Protein AF-A0A3M2UMW5-F1 (afdb_monomer)

Secondary structure (DSSP, 8-state):
-B-TT-S-B--------TTPEEEEEE-TTSSEEEEEEE-SS-EEEEEEETT-TTSPPEEEE---TT--EEEEEEEETTEEEEEEEE-TTSSS-EEEEEE----

Nearest PDB structures (foldseek):
  7zjz-assembly1_A  TM=9.611E-01  e=2.236E-06  Serratia proteamaculans
  7yx7-assembly1_A  TM=9.600E-01  e=2.358E-06  Serratia proteamaculans
  7ne4-assembly1_A  TM=9.607E-01  e=2.919E-06  Serratia proteamaculans
  7ne5-assembly1_A  TM=9.622E-01  e=3.426E-06  Serratia proteamaculans
  7obm-assembly1_A  TM=9.386E-01  e=5.489E-05  Homo sapiens

Structure (mmCIF, N/CA/C/O backbone):
data_AF-A0A3M2UMW5-F1
#
_entry.id   AF-A0A3M2UMW5-F1
#
loop_
_atom_site.group_PDB
_atom_site.id
_atom_site.type_symbol
_atom_site.label_atom_id
_atom_site.label_alt_id
_atom_site.label_comp_id
_atom_site.label_asym_id
_atom_site.label_entity_id
_atom_site.label_seq_id
_atom_site.pdbx_PDB_ins_code
_atom_site.Cartn_x
_atom_site.Cartn_y
_atom_site.Cartn_z
_atom_site.occupancy
_atom_site.B_iso_or_equiv
_atom_site.auth_seq_id
_atom_site.auth_comp_id
_atom_site.auth_asym_id
_atom_site.auth_atom_id
_atom_site.pdbx_PDB_model_num
ATOM 1 N N . ARG A 1 1 ? 8.383 -0.665 -13.633 1.00 93.88 1 ARG A N 1
ATOM 2 C CA . ARG A 1 1 ? 7.788 -1.866 -14.251 1.00 93.88 1 ARG A CA 1
ATOM 3 C C . ARG A 1 1 ? 8.709 -2.370 -15.339 1.00 93.88 1 ARG A C 1
ATOM 5 O O . ARG A 1 1 ? 9.166 -1.586 -16.155 1.00 93.88 1 ARG A O 1
ATOM 12 N N . HIS A 1 2 ? 9.014 -3.657 -15.317 1.00 95.31 2 HIS A N 1
ATOM 13 C CA . HIS A 1 2 ? 9.851 -4.302 -16.318 1.00 95.31 2 HIS A CA 1
ATOM 14 C C . HIS A 1 2 ? 9.064 -5.460 -16.919 1.00 95.31 2 HIS A C 1
ATOM 16 O O . HIS A 1 2 ? 8.465 -6.234 -16.169 1.00 95.31 2 HIS A O 1
ATOM 22 N N . ARG A 1 3 ? 9.056 -5.571 -18.248 1.00 95.19 3 ARG A N 1
ATOM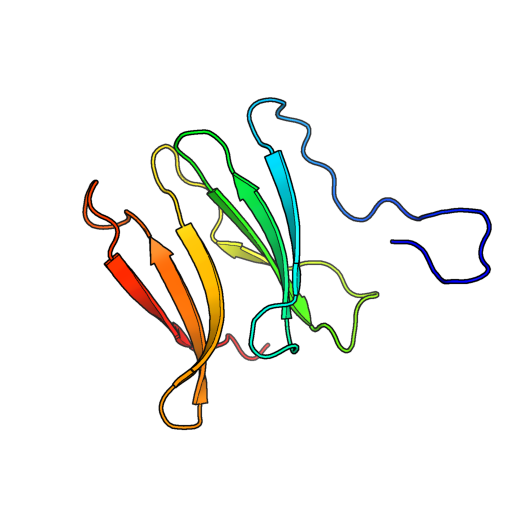 23 C CA . ARG A 1 3 ? 8.474 -6.713 -18.948 1.00 95.19 3 ARG A CA 1
ATOM 24 C C . ARG A 1 3 ? 9.596 -7.667 -19.331 1.00 95.19 3 ARG A C 1
ATOM 26 O O . ARG A 1 3 ? 10.597 -7.251 -19.907 1.00 95.19 3 ARG A O 1
ATOM 33 N N . LEU A 1 4 ? 9.426 -8.948 -19.009 1.00 95.94 4 LEU A N 1
ATOM 34 C CA . LEU A 1 4 ? 10.445 -9.955 -19.286 1.00 95.94 4 LEU A CA 1
ATOM 35 C C . LEU A 1 4 ? 10.805 -9.965 -20.779 1.00 95.94 4 LEU A C 1
ATOM 37 O O . LEU A 1 4 ? 9.927 -10.049 -21.638 1.00 95.94 4 LEU A O 1
ATOM 41 N N . GLY A 1 5 ? 12.103 -9.892 -21.068 1.00 97.19 5 GLY A N 1
ATOM 42 C CA . GLY A 1 5 ? 12.633 -9.843 -22.432 1.00 97.19 5 GLY A CA 1
ATOM 43 C C . GLY A 1 5 ? 12.796 -8.433 -23.006 1.00 97.19 5 GLY A C 1
ATOM 44 O O . GLY A 1 5 ? 13.379 -8.294 -24.078 1.00 97.19 5 GLY A O 1
ATOM 45 N N . GLU A 1 6 ? 12.339 -7.386 -22.316 1.00 96.69 6 GLU A N 1
ATOM 46 C CA . GLU A 1 6 ? 12.680 -6.005 -22.669 1.00 96.69 6 GLU A CA 1
ATOM 47 C C . GLU A 1 6 ? 14.030 -5.599 -22.071 1.00 96.69 6 GLU A C 1
ATOM 49 O O . GLU A 1 6 ? 14.482 -6.160 -21.079 1.00 96.69 6 GLU A O 1
ATOM 54 N N . ALA A 1 7 ? 14.702 -4.623 -22.680 1.00 95.62 7 ALA A N 1
ATOM 55 C CA . ALA A 1 7 ? 15.991 -4.134 -22.185 1.00 95.62 7 ALA A CA 1
ATOM 56 C C . ALA A 1 7 ? 15.847 -3.033 -21.121 1.00 95.62 7 ALA A C 1
ATOM 58 O O . ALA A 1 7 ? 16.780 -2.781 -20.361 1.00 95.62 7 ALA A O 1
ATOM 59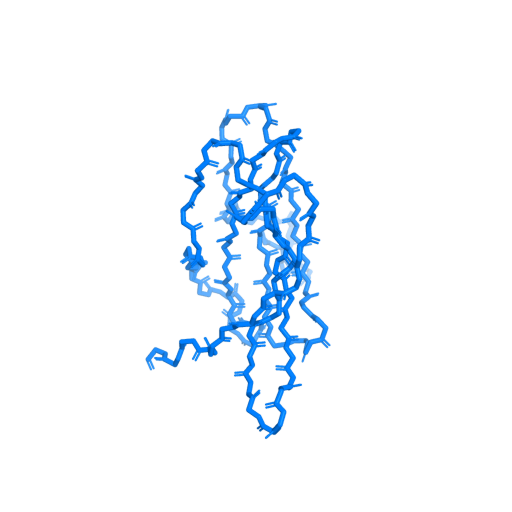 N N . SER A 1 8 ? 14.699 -2.357 -21.077 1.00 96.31 8 SER A N 1
ATOM 60 C CA . SER A 1 8 ? 14.440 -1.225 -20.191 1.00 96.31 8 SER A CA 1
ATOM 61 C C . SER A 1 8 ? 13.293 -1.509 -19.221 1.00 96.31 8 SER A C 1
ATOM 63 O O . SER A 1 8 ? 12.595 -2.523 -19.296 1.00 96.31 8 SER A O 1
ATOM 65 N N . ALA A 1 9 ? 13.137 -0.611 -18.254 1.00 96.06 9 ALA A N 1
ATOM 66 C CA . ALA A 1 9 ? 12.014 -0.581 -17.337 1.00 96.06 9 ALA A CA 1
ATOM 67 C C . ALA A 1 9 ? 11.384 0.815 -17.363 1.00 96.06 9 ALA A C 1
ATOM 69 O O . ALA A 1 9 ? 12.070 1.819 -17.544 1.00 96.06 9 ALA A O 1
ATOM 70 N N . GLU A 1 10 ? 10.078 0.863 -17.157 1.00 95.62 10 GLU A N 1
ATOM 71 C CA . GLU A 1 10 ? 9.299 2.085 -17.005 1.00 95.62 10 GLU A CA 1
ATOM 72 C C . GLU A 1 10 ? 9.274 2.518 -15.534 1.00 95.62 10 GLU A C 1
ATOM 74 O O . GLU A 1 10 ? 9.076 1.687 -14.640 1.00 95.62 10 GLU A O 1
ATOM 79 N N . LEU A 1 11 ? 9.440 3.812 -15.262 1.00 96.06 11 LEU A N 1
ATOM 80 C CA . LEU A 1 11 ? 9.201 4.367 -13.932 1.00 96.06 11 LEU A CA 1
ATOM 81 C C . LEU A 1 11 ? 7.688 4.438 -13.682 1.00 96.06 11 LEU A C 1
ATOM 83 O O . LEU A 1 11 ? 6.973 5.071 -14.446 1.00 96.06 11 LEU A O 1
ATOM 87 N N . VAL A 1 12 ? 7.209 3.787 -12.621 1.00 96.38 12 VAL A N 1
ATOM 88 C CA . VAL A 1 12 ? 5.768 3.722 -12.294 1.00 96.38 12 VAL A CA 1
ATOM 89 C C . VAL A 1 12 ? 5.398 4.644 -11.141 1.00 96.38 12 VAL A C 1
ATOM 91 O O . VAL A 1 12 ? 4.313 5.211 -11.123 1.00 96.38 12 VAL A O 1
ATOM 94 N N . PHE A 1 13 ? 6.288 4.763 -10.163 1.00 97.38 13 PHE A N 1
ATOM 95 C CA . PHE A 1 13 ? 6.055 5.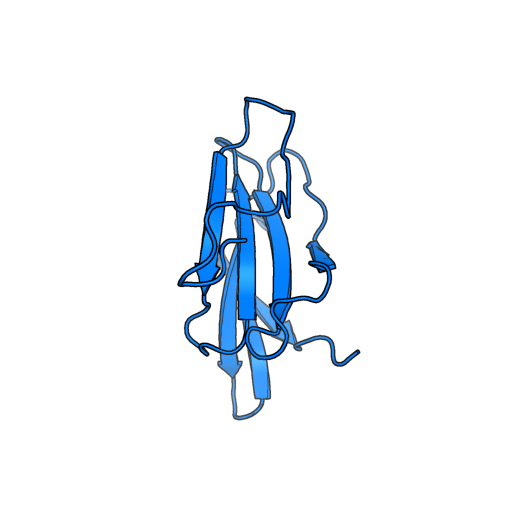518 -8.946 1.00 97.38 13 PHE A CA 1
ATOM 96 C C . PHE A 1 13 ? 7.392 6.057 -8.446 1.00 97.38 13 PHE A C 1
ATOM 98 O O . PHE A 1 13 ? 8.408 5.366 -8.553 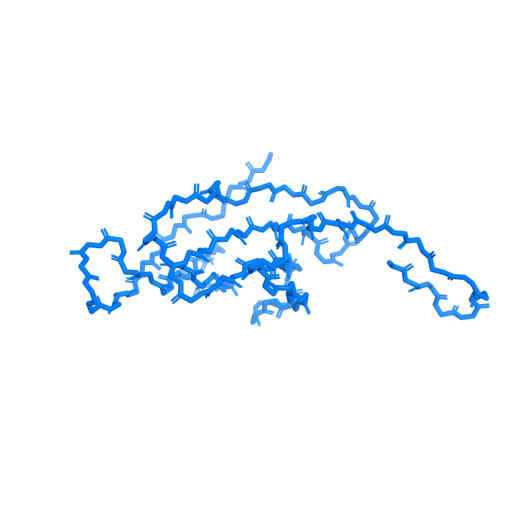1.00 97.38 13 PHE A O 1
ATOM 105 N N . ASP A 1 14 ? 7.372 7.270 -7.914 1.00 97.31 14 ASP A N 1
ATOM 106 C CA . ASP A 1 14 ? 8.518 7.960 -7.332 1.00 97.31 14 ASP A CA 1
ATOM 107 C C . ASP A 1 14 ? 8.101 8.560 -5.985 1.00 97.31 14 ASP A C 1
ATOM 109 O O . ASP A 1 14 ? 6.989 9.068 -5.846 1.00 97.31 14 ASP A O 1
ATOM 113 N N . GLU A 1 15 ? 8.985 8.473 -4.996 1.00 97.69 15 GLU A N 1
ATOM 114 C CA . GLU A 1 15 ? 8.823 9.118 -3.693 1.00 97.69 15 GLU A CA 1
ATOM 115 C C . GLU A 1 15 ? 10.034 10.033 -3.473 1.00 97.69 15 GLU A C 1
ATOM 117 O O . GLU A 1 15 ? 11.122 9.541 -3.157 1.00 97.69 15 GLU A O 1
ATOM 122 N N . PRO A 1 16 ? 9.878 11.353 -3.673 1.00 97.50 16 PRO A N 1
ATOM 123 C CA . PRO A 1 16 ? 10.990 12.289 -3.569 1.00 97.50 16 PRO A CA 1
ATOM 124 C C . PRO A 1 16 ? 11.408 12.584 -2.118 1.00 97.50 16 PRO A C 1
ATOM 126 O O . PRO A 1 16 ? 12.505 13.101 -1.891 1.00 97.50 16 PRO A O 1
ATOM 129 N N . ASP A 1 17 ? 10.566 12.295 -1.119 1.00 97.75 17 ASP A N 1
ATOM 130 C CA . ASP A 1 17 ? 10.890 12.480 0.295 1.00 97.75 17 ASP A CA 1
ATOM 131 C C . ASP A 1 17 ? 11.751 11.322 0.818 1.00 97.75 17 ASP A C 1
ATOM 133 O O . ASP A 1 17 ? 11.261 10.254 1.191 1.00 97.75 17 ASP A O 1
ATOM 137 N N . GLY A 1 18 ? 13.057 11.576 0.939 1.00 97.12 18 GLY A N 1
ATOM 138 C CA . GLY A 1 18 ? 14.049 10.602 1.407 1.00 97.12 18 GLY A CA 1
ATOM 139 C C . GLY A 1 18 ? 13.868 10.081 2.842 1.00 97.12 18 GLY A C 1
ATOM 140 O O . GLY A 1 18 ? 14.684 9.281 3.300 1.00 97.12 18 GLY A O 1
ATOM 141 N N . ARG A 1 19 ? 12.838 10.514 3.583 1.00 97.06 19 ARG A N 1
ATOM 142 C CA . ARG A 1 19 ? 12.440 9.895 4.861 1.00 97.06 19 ARG A CA 1
ATOM 143 C C . ARG A 1 19 ? 11.642 8.604 4.677 1.00 97.06 19 ARG A C 1
ATOM 145 O O . ARG A 1 19 ? 11.536 7.836 5.636 1.00 97.06 19 ARG A O 1
ATOM 152 N N . PHE A 1 20 ? 11.040 8.405 3.506 1.00 98.50 20 PHE A N 1
ATOM 153 C CA . PHE A 1 20 ? 10.173 7.272 3.215 1.00 98.50 20 PHE A CA 1
ATOM 154 C C . PHE A 1 20 ? 10.931 6.184 2.457 1.00 98.50 20 PHE A C 1
ATOM 156 O O . PHE A 1 20 ? 11.650 6.439 1.495 1.00 98.50 20 PHE A O 1
ATOM 163 N N . PHE A 1 21 ? 10.738 4.947 2.895 1.00 98.38 21 PHE A N 1
ATOM 164 C CA . PHE A 1 21 ? 11.113 3.759 2.147 1.00 98.38 21 PHE A CA 1
ATOM 165 C C . PHE A 1 21 ? 9.933 3.339 1.277 1.00 98.38 21 PHE A C 1
ATOM 167 O O . PHE A 1 21 ? 8.790 3.378 1.732 1.00 98.38 21 PHE A O 1
ATOM 174 N N . LEU A 1 22 ? 10.219 2.928 0.041 1.00 98.44 22 LEU A N 1
ATOM 175 C CA . LEU A 1 22 ? 9.225 2.416 -0.895 1.00 98.44 22 LEU A CA 1
ATOM 176 C C . LEU A 1 22 ? 9.326 0.894 -0.969 1.00 98.44 22 LEU A C 1
ATOM 178 O O . LEU A 1 22 ? 10.372 0.335 -1.304 1.00 98.44 22 LEU A O 1
ATOM 182 N N . HIS A 1 23 ? 8.207 0.233 -0.709 1.00 98.31 23 HIS A N 1
ATOM 183 C CA . HIS A 1 23 ? 8.024 -1.200 -0.882 1.00 98.31 23 HIS A CA 1
ATOM 184 C C . HIS A 1 23 ? 6.966 -1.450 -1.955 1.00 98.31 23 HIS A C 1
ATOM 186 O O . HIS A 1 23 ? 5.978 -0.727 -2.029 1.00 98.31 23 HIS A O 1
ATOM 192 N N . CYS A 1 24 ? 7.151 -2.491 -2.765 1.00 97.88 24 CYS A N 1
ATOM 193 C CA . CYS A 1 24 ? 6.141 -2.975 -3.700 1.00 97.88 24 CYS A CA 1
ATOM 194 C C . CYS A 1 24 ? 5.965 -4.478 -3.492 1.00 97.88 24 CYS A C 1
ATOM 196 O O . CYS A 1 24 ? 6.945 -5.226 -3.534 1.00 97.88 24 CYS A O 1
ATOM 198 N N . PHE A 1 25 ? 4.740 -4.914 -3.221 1.00 98.31 25 PHE A N 1
ATOM 199 C CA . PHE A 1 25 ? 4.427 -6.313 -2.951 1.00 98.31 25 PHE A CA 1
ATOM 200 C C . PHE A 1 25 ? 3.017 -6.663 -3.415 1.00 98.31 25 PHE A C 1
ATOM 202 O O . PHE A 1 25 ? 2.192 -5.797 -3.694 1.00 98.31 25 PHE A O 1
ATOM 209 N N . ARG A 1 26 ? 2.747 -7.961 -3.499 1.00 98.12 26 ARG A N 1
ATOM 210 C CA . ARG A 1 26 ? 1.421 -8.499 -3.786 1.00 98.12 26 ARG A CA 1
ATOM 211 C C . ARG A 1 26 ? 0.765 -8.924 -2.472 1.00 98.12 26 ARG A C 1
ATOM 213 O O . ARG A 1 26 ? 1.438 -9.497 -1.619 1.00 98.12 26 ARG A O 1
ATOM 220 N N . THR A 1 27 ? -0.515 -8.614 -2.307 1.00 98.50 27 THR A N 1
ATOM 221 C CA . THR A 1 27 ? -1.312 -8.989 -1.122 1.00 98.50 27 THR A CA 1
ATOM 222 C C . THR A 1 27 ? -1.499 -10.500 -0.998 1.00 98.50 27 THR A C 1
ATOM 224 O O . THR A 1 27 ? -1.334 -11.234 -1.975 1.00 98.50 27 THR A O 1
ATOM 227 N N . SER A 1 28 ? -1.913 -10.962 0.184 1.00 98.44 28 SER A N 1
ATOM 228 C CA . SER A 1 28 ? -2.195 -12.376 0.469 1.00 98.44 28 SER A CA 1
ATOM 229 C C . SER A 1 28 ? -3.286 -12.969 -0.430 1.00 98.44 28 SER A C 1
ATOM 231 O O . SER A 1 28 ? -3.223 -14.145 -0.772 1.00 98.44 28 SER A O 1
ATOM 233 N N . SER A 1 29 ? -4.268 -12.166 -0.856 1.00 97.75 29 SER A N 1
ATOM 234 C CA . SER A 1 29 ? -5.275 -12.584 -1.847 1.00 97.75 29 SER A CA 1
ATOM 235 C C . SER A 1 29 ? -4.723 -12.815 -3.256 1.00 97.75 29 SER A C 1
ATOM 237 O O . SER A 1 29 ? -5.448 -13.307 -4.111 1.00 97.75 29 SER A O 1
ATOM 239 N N . GLU A 1 30 ? -3.491 -12.383 -3.525 1.00 97.94 30 GLU A N 1
ATOM 240 C CA . GLU A 1 30 ? -2.877 -12.263 -4.849 1.00 97.94 30 GLU A CA 1
ATOM 241 C C . GLU A 1 30 ? -3.528 -11.261 -5.818 1.00 97.94 30 GLU A C 1
ATOM 243 O O . GLU A 1 30 ? -2.947 -10.980 -6.862 1.00 97.94 30 GLU A O 1
ATOM 248 N N . ARG A 1 31 ? -4.678 -10.673 -5.467 1.00 97.38 31 ARG A N 1
ATOM 249 C CA . ARG A 1 31 ? -5.472 -9.805 -6.357 1.00 97.38 31 ARG A CA 1
ATOM 250 C C . ARG A 1 31 ? -4.979 -8.365 -6.429 1.00 97.38 31 ARG A C 1
ATOM 252 O O . ARG A 1 31 ? -5.281 -7.665 -7.380 1.00 97.38 31 ARG A O 1
ATOM 259 N N . GLN A 1 32 ? -4.263 -7.907 -5.407 1.00 97.75 32 GLN A N 1
ATOM 260 C CA . GLN A 1 32 ? -3.860 -6.505 -5.290 1.00 97.75 32 GLN A CA 1
ATOM 261 C C . GLN A 1 32 ? -2.338 -6.389 -5.215 1.00 97.75 32 GLN A C 1
ATOM 263 O O . GLN A 1 32 ? -1.702 -7.084 -4.413 1.00 97.75 32 GLN A O 1
ATOM 268 N N . LEU A 1 33 ? -1.765 -5.492 -6.014 1.00 98.31 33 LEU A N 1
ATOM 269 C CA . LEU A 1 33 ? -0.430 -4.936 -5.822 1.00 98.31 33 LEU A CA 1
ATOM 270 C C . LEU A 1 33 ? -0.523 -3.739 -4.879 1.00 98.31 33 LEU A C 1
ATOM 272 O O . LEU A 1 33 ? -1.428 -2.916 -4.993 1.00 98.31 33 LEU A O 1
ATOM 276 N N . VAL A 1 34 ? 0.437 -3.627 -3.968 1.00 98.50 34 VAL A N 1
ATOM 277 C CA . VAL A 1 34 ? 0.543 -2.532 -3.005 1.00 98.50 34 VAL A CA 1
ATOM 278 C C . VAL A 1 34 ? 1.899 -1.873 -3.171 1.00 98.50 34 VAL A C 1
ATOM 280 O O . VAL A 1 34 ? 2.930 -2.537 -3.061 1.00 98.50 34 VAL A O 1
ATOM 283 N N . ILE A 1 35 ? 1.890 -0.559 -3.380 1.00 98.62 35 ILE A N 1
ATOM 284 C CA . ILE A 1 35 ? 3.029 0.300 -3.075 1.00 98.62 35 ILE A CA 1
ATOM 285 C C . ILE A 1 35 ? 2.807 0.848 -1.670 1.00 98.62 35 ILE A C 1
ATOM 287 O O . ILE A 1 35 ? 1.830 1.552 -1.418 1.00 98.62 35 ILE A O 1
ATOM 291 N N . LEU A 1 36 ? 3.711 0.511 -0.756 1.00 98.75 36 LEU A N 1
ATOM 292 C CA . LEU A 1 36 ? 3.720 1.029 0.605 1.00 98.75 36 LEU A CA 1
ATOM 293 C C . LEU A 1 36 ? 4.908 1.969 0.760 1.00 98.75 36 LEU A C 1
ATOM 295 O O . LEU A 1 36 ? 6.058 1.563 0.598 1.00 98.75 36 LEU A O 1
ATOM 299 N N . LEU A 1 37 ? 4.608 3.211 1.105 1.00 98.81 37 LEU A N 1
ATOM 300 C CA . LEU A 1 37 ? 5.577 4.196 1.548 1.00 98.81 37 LEU A CA 1
ATOM 301 C C . LEU A 1 37 ? 5.530 4.208 3.067 1.00 98.81 37 LEU A C 1
ATOM 303 O O . LEU A 1 37 ? 4.462 4.409 3.642 1.00 98.81 37 LEU A O 1
ATOM 307 N N . ASN A 1 38 ? 6.656 4.013 3.742 1.00 97.62 38 ASN A N 1
ATOM 308 C CA . ASN A 1 38 ? 6.694 4.160 5.193 1.00 97.62 38 ASN A CA 1
ATOM 309 C C . ASN A 1 38 ? 7.988 4.810 5.673 1.00 97.62 38 ASN A C 1
ATOM 311 O O . ASN A 1 38 ? 9.076 4.546 5.169 1.00 97.62 38 ASN A O 1
ATOM 315 N N . SER A 1 39 ? 7.855 5.665 6.678 1.00 97.19 39 SER A N 1
ATOM 316 C CA . SER A 1 39 ? 8.975 6.191 7.457 1.00 97.19 39 SER A CA 1
ATOM 317 C C . SER A 1 39 ? 9.013 5.497 8.824 1.00 97.19 39 SER A C 1
ATOM 319 O O . SER A 1 39 ? 8.495 4.393 8.985 1.00 97.19 39 SER A O 1
ATOM 321 N N . LYS A 1 40 ? 9.613 6.140 9.831 1.00 95.75 40 LYS A N 1
ATOM 322 C CA . LYS A 1 40 ? 9.598 5.639 11.213 1.00 95.75 40 LYS A CA 1
ATOM 323 C C . LYS A 1 40 ? 8.220 5.704 11.879 1.00 95.75 40 LYS A C 1
ATOM 325 O O . LYS A 1 40 ? 8.040 5.036 12.885 1.00 95.75 40 LYS A O 1
ATOM 330 N N . THR A 1 41 ? 7.321 6.565 11.399 1.00 96.88 41 THR A N 1
ATOM 331 C CA . THR A 1 41 ? 6.079 6.921 12.118 1.00 96.88 41 THR A CA 1
ATOM 332 C C . THR A 1 41 ? 4.885 7.187 11.207 1.00 96.88 41 THR A C 1
ATOM 334 O O . THR A 1 41 ? 3.831 7.582 11.692 1.00 96.88 41 THR A O 1
ATOM 337 N N . THR A 1 42 ? 5.043 7.064 9.891 1.00 98.38 42 THR A N 1
ATOM 338 C CA . THR A 1 42 ? 4.019 7.485 8.927 1.00 98.38 42 THR A CA 1
ATOM 339 C C . THR A 1 42 ? 3.992 6.528 7.751 1.00 98.38 42 THR A C 1
ATOM 341 O O . THR A 1 42 ? 5.063 6.197 7.233 1.00 98.38 42 THR A O 1
ATOM 344 N N . SER A 1 43 ? 2.793 6.162 7.297 1.00 98.69 43 SER A N 1
ATOM 345 C CA . SER A 1 43 ? 2.572 5.317 6.120 1.00 98.69 43 SER A CA 1
ATOM 346 C C . SER A 1 43 ? 1.726 6.016 5.048 1.00 98.69 43 SER A C 1
ATOM 348 O O . SER A 1 43 ? 0.859 6.831 5.360 1.00 98.69 43 SER A O 1
ATOM 350 N N . GLU A 1 44 ? 1.958 5.661 3.785 1.00 98.69 44 GLU A N 1
ATOM 351 C CA . GLU A 1 44 ? 1.052 5.885 2.656 1.00 98.69 44 GLU A CA 1
ATOM 352 C C . GLU A 1 44 ? 0.922 4.601 1.845 1.00 98.69 44 GLU A C 1
ATOM 354 O O . GLU A 1 44 ? 1.939 3.985 1.530 1.00 98.69 44 GLU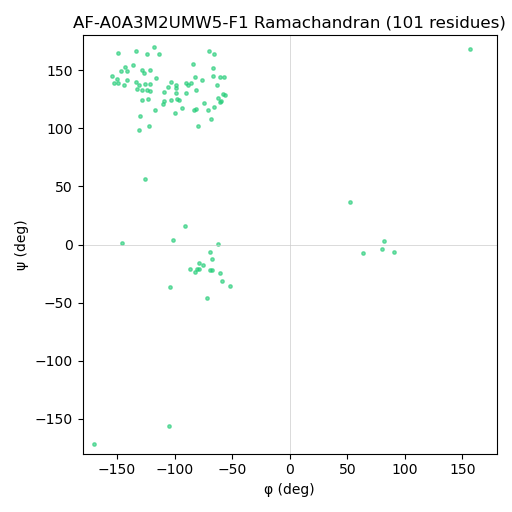 A O 1
ATOM 359 N N . ALA A 1 45 ? -0.293 4.200 1.478 1.00 98.44 45 ALA A N 1
ATOM 360 C CA . ALA A 1 45 ? -0.484 3.025 0.635 1.00 98.44 45 ALA A CA 1
ATOM 361 C C . ALA A 1 45 ? -1.223 3.365 -0.656 1.00 98.44 45 ALA A C 1
ATOM 363 O O . ALA A 1 45 ? -2.226 4.083 -0.663 1.00 98.44 45 ALA A O 1
ATOM 364 N N . TRP A 1 46 ? -0.743 2.772 -1.739 1.00 98.44 46 TRP A N 1
ATOM 365 C CA . TRP A 1 46 ? -1.317 2.855 -3.068 1.00 98.44 46 TRP A CA 1
ATOM 366 C C . TRP A 1 46 ? -1.556 1.443 -3.590 1.00 98.44 46 TRP A C 1
ATOM 368 O O . TRP A 1 46 ? -0.720 0.563 -3.393 1.00 98.44 46 TRP A O 1
ATOM 378 N N . VAL A 1 47 ? -2.692 1.217 -4.241 1.00 97.88 47 VAL A N 1
ATOM 379 C CA . VAL A 1 47 ? -3.163 -0.117 -4.629 1.00 97.88 47 VAL A CA 1
ATOM 380 C C . VAL A 1 47 ? -3.517 -0.181 -6.108 1.00 97.88 47 VAL A C 1
ATOM 382 O O . VAL A 1 47 ? -3.907 0.823 -6.706 1.00 97.88 47 VAL A O 1
ATOM 385 N N . LEU A 1 48 ? -3.350 -1.359 -6.695 1.00 97.12 48 LEU A N 1
ATOM 386 C CA . LEU A 1 48 ? -3.607 -1.638 -8.103 1.00 97.12 48 LEU A CA 1
ATOM 387 C C . LEU A 1 48 ? -4.049 -3.097 -8.258 1.00 97.12 48 LEU A C 1
ATOM 389 O O . LEU A 1 48 ? -3.441 -3.980 -7.653 1.00 97.12 48 LEU A O 1
ATOM 393 N N . ASP A 1 49 ? -5.046 -3.347 -9.104 1.00 96.62 49 ASP A N 1
ATOM 394 C CA . ASP A 1 49 ? -5.437 -4.703 -9.490 1.00 96.62 49 ASP A CA 1
ATOM 395 C C . ASP A 1 49 ? -4.260 -5.424 -10.170 1.00 96.62 49 ASP A C 1
ATOM 397 O O . ASP A 1 49 ? -3.703 -4.956 -11.166 1.00 96.62 49 ASP A O 1
ATOM 401 N N . ALA A 1 50 ? -3.866 -6.566 -9.611 1.00 97.06 50 ALA A N 1
ATOM 402 C CA . ALA A 1 50 ? -2.733 -7.348 -10.081 1.00 97.06 50 ALA A CA 1
ATOM 403 C C . ALA A 1 50 ? -2.969 -7.981 -11.461 1.00 97.06 50 ALA A C 1
ATOM 405 O O . ALA A 1 50 ? -1.987 -8.266 -12.151 1.00 97.06 50 ALA A O 1
ATOM 406 N N . ASP A 1 51 ? -4.229 -8.163 -11.872 1.00 96.56 51 ASP A N 1
ATOM 407 C CA . ASP A 1 51 ? -4.585 -8.664 -13.206 1.00 96.56 51 ASP A CA 1
ATOM 408 C C . ASP A 1 51 ? -4.490 -7.570 -14.286 1.00 96.56 51 ASP A C 1
ATOM 410 O O . ASP A 1 51 ? -4.408 -7.884 -15.474 1.00 96.56 51 ASP A O 1
ATOM 414 N N . HIS A 1 52 ? -4.428 -6.295 -13.882 1.00 96.31 52 HIS A N 1
ATOM 415 C CA . HIS A 1 52 ? -4.312 -5.134 -14.771 1.00 96.31 52 HIS A CA 1
ATOM 416 C C . HIS A 1 52 ? -3.101 -4.244 -14.407 1.00 96.31 52 HIS A C 1
ATOM 418 O O . HIS A 1 52 ? -3.255 -3.045 -14.144 1.00 96.31 52 HIS A O 1
ATOM 424 N N . PRO A 1 53 ? -1.868 -4.795 -14.381 1.00 94.25 53 PRO A N 1
ATOM 425 C CA . PRO A 1 53 ? -0.676 -4.142 -13.825 1.00 94.25 53 PRO A CA 1
ATOM 426 C C . PRO A 1 53 ? -0.169 -2.931 -14.632 1.00 94.25 53 PRO A C 1
ATOM 428 O O . PRO A 1 53 ? 0.794 -2.261 -14.237 1.00 94.25 53 PRO A O 1
ATOM 431 N N . GLU A 1 54 ? -0.758 -2.668 -15.795 1.00 94.62 54 GLU A N 1
ATOM 432 C CA . GLU A 1 54 ? -0.542 -1.479 -16.613 1.00 94.62 54 GLU A CA 1
ATOM 433 C C . GLU A 1 54 ? -1.326 -0.249 -16.140 1.00 94.62 54 GLU A C 1
ATOM 435 O O . GLU A 1 54 ? 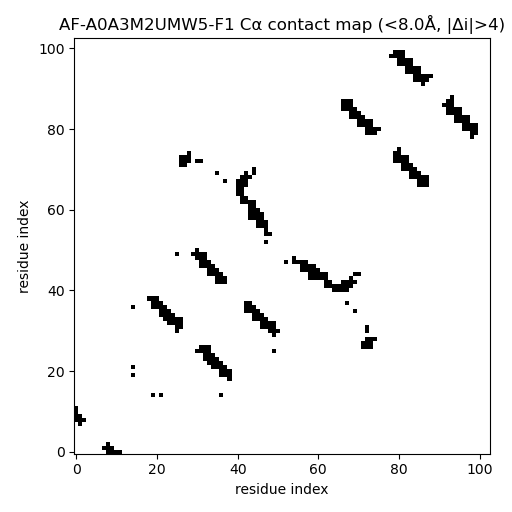-0.924 0.869 -16.474 1.00 94.62 54 GLU A O 1
ATOM 440 N N . GLN A 1 55 ? -2.400 -0.422 -15.361 1.00 95.38 55 GLN A N 1
ATOM 441 C CA . GLN A 1 55 ? -3.191 0.705 -14.863 1.00 95.38 55 GLN A CA 1
ATOM 442 C C . GLN A 1 55 ? -2.428 1.515 -13.803 1.00 95.38 55 GLN A C 1
ATOM 444 O O . GLN A 1 55 ? -1.382 1.116 -13.281 1.00 95.38 55 GLN A O 1
ATOM 449 N N . ALA A 1 56 ? -2.953 2.702 -13.499 1.00 94.69 56 ALA A N 1
ATOM 450 C CA . ALA A 1 56 ? -2.386 3.567 -12.479 1.00 94.69 56 ALA A CA 1
ATOM 451 C C . ALA A 1 56 ? -2.731 3.064 -11.072 1.00 94.69 56 ALA A C 1
ATOM 453 O O . ALA A 1 56 ? -3.854 2.643 -10.797 1.00 94.69 56 ALA A O 1
ATOM 454 N N . PHE A 1 57 ? -1.769 3.186 -10.160 1.00 97.12 57 PHE A N 1
ATOM 455 C CA . PHE A 1 57 ? -2.014 2.981 -8.741 1.00 97.12 57 PHE A CA 1
ATOM 456 C C . PHE A 1 57 ? -3.001 4.023 -8.202 1.00 97.12 57 PHE A C 1
ATOM 458 O O . PHE A 1 57 ? -2.888 5.216 -8.488 1.00 97.12 57 PHE A O 1
ATOM 465 N N . THR A 1 58 ? -3.936 3.577 -7.369 1.00 96.56 58 THR A N 1
ATOM 466 C CA . THR A 1 58 ? -4.901 4.433 -6.676 1.00 96.56 58 THR A CA 1
ATOM 467 C C . THR A 1 58 ? -4.520 4.562 -5.208 1.00 96.56 58 THR A C 1
ATOM 469 O O . THR A 1 58 ? -4.186 3.575 -4.557 1.00 96.56 58 THR A O 1
ATOM 472 N N . CYS A 1 59 ? -4.572 5.776 -4.662 1.00 97.12 59 CYS A N 1
ATOM 473 C CA . CYS A 1 59 ? -4.288 6.010 -3.250 1.00 97.12 59 CYS A CA 1
ATOM 474 C C . CYS A 1 59 ? -5.354 5.323 -2.380 1.00 97.12 59 CYS A C 1
ATOM 476 O O . CYS A 1 59 ? -6.539 5.654 -2.471 1.00 97.12 59 CYS A O 1
ATOM 478 N N . LEU A 1 60 ? -4.938 4.369 -1.543 1.00 96.12 60 LEU A N 1
ATOM 479 C CA . LEU A 1 60 ? -5.827 3.681 -0.604 1.00 96.12 60 LEU A CA 1
ATOM 480 C C . LEU A 1 60 ? -6.229 4.629 0.531 1.00 96.12 60 LEU A C 1
ATOM 482 O O . LEU A 1 60 ? -7.406 4.738 0.878 1.00 96.12 60 LEU A O 1
ATOM 486 N N . ALA A 1 61 ? -5.238 5.332 1.077 1.00 95.31 61 ALA A N 1
ATOM 487 C CA . ALA A 1 61 ? -5.398 6.406 2.041 1.00 95.31 61 ALA A CA 1
ATOM 488 C C . ALA A 1 61 ? -4.205 7.375 1.919 1.00 95.31 61 ALA A C 1
ATOM 490 O O . ALA A 1 61 ? -3.074 6.916 1.764 1.00 95.31 61 ALA A O 1
ATOM 491 N N . PRO A 1 62 ? -4.416 8.701 1.983 1.00 97.12 62 PRO A N 1
ATOM 492 C CA . PRO A 1 62 ? -3.314 9.657 2.065 1.00 97.12 62 PRO A CA 1
ATOM 493 C C . PRO A 1 62 ? -2.559 9.529 3.391 1.00 97.12 62 PRO A C 1
ATOM 495 O O . PRO A 1 62 ? -3.147 9.155 4.411 1.00 97.12 62 PRO A O 1
ATOM 498 N N . ARG A 1 63 ? -1.267 9.869 3.411 1.00 97.56 63 ARG A N 1
ATOM 499 C CA . ARG A 1 63 ? -0.484 9.858 4.654 1.00 97.56 63 ARG A CA 1
ATOM 500 C C . ARG A 1 63 ? -0.941 10.920 5.652 1.00 97.56 63 ARG A C 1
ATOM 502 O O . ARG A 1 63 ? -1.258 12.050 5.283 1.00 97.56 63 ARG A O 1
ATOM 509 N N . VAL A 1 64 ? -0.871 10.572 6.934 1.00 97.88 64 VAL A N 1
ATOM 510 C CA . VAL A 1 64 ? -1.060 11.488 8.067 1.00 97.88 64 VAL A CA 1
ATOM 511 C C . VAL A 1 64 ? 0.132 11.330 9.006 1.00 97.88 64 VAL A C 1
ATOM 513 O O . VAL A 1 64 ? 0.545 10.213 9.305 1.00 97.88 64 VAL A O 1
ATOM 516 N N . GLU A 1 65 ? 0.727 12.436 9.452 1.00 97.12 65 GLU A N 1
ATOM 517 C CA . GLU A 1 65 ? 1.893 12.388 10.340 1.00 97.12 65 GLU A CA 1
ATOM 518 C C . GLU A 1 65 ? 1.586 11.627 11.640 1.00 97.12 65 GLU A C 1
ATOM 520 O O . GLU A 1 65 ? 0.583 11.888 12.301 1.00 97.12 65 GLU A O 1
ATOM 525 N N . GLY A 1 66 ? 2.450 10.669 11.994 1.00 97.25 66 GLY A N 1
ATOM 526 C CA . GLY A 1 66 ? 2.272 9.820 13.178 1.00 97.25 66 GLY A CA 1
ATOM 527 C C . GLY A 1 66 ? 1.295 8.654 12.983 1.00 97.25 66 GLY A C 1
ATOM 528 O O . GLY A 1 66 ? 1.143 7.836 13.893 1.00 97.25 66 GLY A O 1
ATOM 529 N N . HIS A 1 67 ? 0.644 8.554 11.819 1.00 98.06 67 HIS A N 1
ATOM 530 C CA . HIS A 1 67 ? -0.274 7.470 11.487 1.00 98.06 67 HIS A CA 1
ATOM 531 C C . HIS A 1 67 ? 0.420 6.422 10.622 1.00 98.06 67 HIS A C 1
ATOM 533 O O . HIS A 1 67 ? 0.762 6.645 9.459 1.00 98.06 67 HIS A O 1
ATOM 539 N N . GLU A 1 68 ? 0.591 5.245 11.205 1.00 98.44 68 GLU A N 1
ATOM 540 C CA . GLU A 1 68 ? 1.104 4.067 10.531 1.00 98.44 68 GLU A CA 1
ATOM 541 C C . GLU A 1 68 ? -0.030 3.103 10.214 1.00 98.44 68 GLU A C 1
ATOM 543 O O . GLU A 1 68 ? -0.929 2.845 11.030 1.00 98.44 68 GLU A O 1
ATOM 548 N N . TYR A 1 69 ? 0.042 2.517 9.027 1.00 98.50 69 TYR A N 1
ATOM 549 C CA . TYR A 1 69 ? -0.861 1.460 8.615 1.00 98.50 69 TYR A CA 1
ATOM 550 C C . TYR A 1 69 ? -0.223 0.562 7.561 1.00 98.50 69 TYR A C 1
ATOM 552 O O . TYR A 1 69 ? 0.545 0.994 6.706 1.00 98.50 69 TYR A O 1
ATOM 560 N N . TYR A 1 70 ? -0.571 -0.716 7.646 1.00 98.44 70 TYR A N 1
ATOM 561 C CA . TYR A 1 70 ? -0.023 -1.783 6.823 1.00 98.44 70 TYR A CA 1
ATOM 562 C C . TYR A 1 70 ? -1.204 -2.584 6.264 1.00 98.44 70 TYR A C 1
ATOM 564 O O . TYR A 1 70 ? -1.793 -3.372 7.016 1.00 98.44 70 TYR A O 1
ATOM 572 N N . PRO A 1 71 ? -1.619 -2.326 5.010 1.00 98.25 71 PRO A N 1
ATOM 573 C CA . PRO A 1 71 ? -2.751 -3.009 4.406 1.00 98.25 71 PRO A CA 1
ATOM 574 C C . PRO A 1 71 ? -2.347 -4.372 3.838 1.00 98.25 71 PRO A C 1
ATOM 576 O O . PRO A 1 71 ? -1.275 -4.539 3.259 1.00 98.25 71 PRO A O 1
ATOM 579 N N . ASP A 1 72 ? -3.265 -5.317 3.953 1.00 98.56 72 ASP A N 1
ATOM 580 C CA . ASP A 1 72 ? -3.308 -6.569 3.214 1.00 98.56 72 ASP A CA 1
ATOM 581 C C . ASP A 1 72 ? -4.739 -6.787 2.696 1.00 98.56 72 ASP A C 1
ATOM 583 O O . ASP A 1 72 ? -5.673 -6.098 3.115 1.00 98.56 72 ASP A O 1
ATOM 587 N N . HIS A 1 73 ? -4.928 -7.721 1.771 1.00 98.38 73 HIS A N 1
ATOM 588 C CA . HIS A 1 73 ? -6.216 -7.979 1.134 1.00 98.38 73 HIS A CA 1
ATOM 589 C C . HIS A 1 73 ? -6.550 -9.469 1.158 1.00 98.38 73 HIS A C 1
ATOM 591 O O . HIS A 1 73 ? -5.685 -10.308 0.894 1.00 98.38 73 HIS A O 1
ATOM 597 N N . GLY A 1 74 ? -7.808 -9.799 1.460 1.00 97.94 74 GLY A N 1
ATOM 598 C CA . GLY A 1 74 ? -8.276 -11.175 1.626 1.00 97.94 74 GLY A CA 1
ATOM 599 C C . GLY A 1 74 ? -9.796 -11.284 1.724 1.00 97.94 74 GLY A C 1
ATOM 600 O O . GLY A 1 74 ? -10.515 -10.310 1.522 1.00 97.94 74 GLY A O 1
ATOM 601 N N . LEU A 1 75 ? -10.291 -12.482 2.042 1.00 97.25 75 LEU A N 1
ATOM 602 C CA . LEU A 1 75 ? -11.715 -12.712 2.293 1.00 97.25 75 LEU A CA 1
ATOM 603 C C . LEU A 1 75 ? -12.040 -12.522 3.774 1.00 97.25 75 LEU A C 1
ATOM 605 O O . LEU A 1 75 ? -11.426 -13.154 4.634 1.00 97.25 75 LEU A O 1
ATOM 609 N N . LEU A 1 76 ? -13.069 -11.730 4.052 1.00 96.75 76 LEU A N 1
ATOM 610 C CA . LEU A 1 76 ? -13.762 -11.690 5.333 1.00 96.75 76 LEU A CA 1
ATOM 611 C C . LEU A 1 76 ? -15.204 -12.135 5.096 1.00 96.75 76 LEU A C 1
ATOM 613 O O . LEU A 1 76 ? -15.922 -11.499 4.334 1.00 96.75 76 LEU A O 1
ATOM 617 N N . GLU A 1 77 ? -15.608 -13.259 5.692 1.00 95.75 77 GLU A N 1
ATOM 618 C CA . GLU A 1 77 ? -16.976 -13.796 5.558 1.00 95.75 77 GLU A CA 1
ATOM 619 C C . GLU A 1 77 ? -17.447 -13.947 4.092 1.00 95.75 77 GLU A C 1
ATOM 621 O O . GLU A 1 77 ? -18.607 -13.736 3.756 1.00 95.75 77 GLU A O 1
ATOM 626 N N . GLY A 1 78 ? -16.525 -14.322 3.197 1.00 95.56 78 GLY A N 1
ATOM 627 C CA . GLY A 1 78 ? -16.804 -14.496 1.766 1.00 95.56 78 GLY A CA 1
ATOM 628 C C . GLY A 1 78 ? -16.802 -13.202 0.943 1.00 95.56 78 GLY A C 1
ATOM 629 O O . GLY A 1 78 ? -17.027 -13.264 -0.263 1.00 95.56 78 GLY A O 1
ATOM 630 N N . VAL A 1 79 ? -16.502 -12.054 1.556 1.00 95.50 79 VAL A N 1
ATOM 631 C CA . VAL A 1 79 ? -16.413 -10.748 0.892 1.00 95.50 79 VAL A CA 1
ATOM 632 C C . VAL A 1 79 ? -14.958 -10.292 0.824 1.00 95.50 79 VAL A C 1
ATOM 634 O O . VAL A 1 79 ? -14.239 -10.315 1.825 1.00 95.50 79 VAL A O 1
ATOM 637 N N . TRP A 1 80 ? -14.512 -9.855 -0.354 1.00 96.62 80 TRP A N 1
ATOM 638 C CA . TRP A 1 80 ? -13.189 -9.253 -0.523 1.00 96.62 80 TRP A CA 1
ATOM 639 C C . TRP A 1 80 ? -13.067 -7.974 0.306 1.00 96.62 80 TRP A C 1
ATOM 641 O O . TRP A 1 80 ? -13.924 -7.090 0.260 1.00 96.62 80 TRP A O 1
ATOM 651 N N . SER A 1 81 ? -12.031 -7.923 1.136 1.00 97.56 81 SER A N 1
ATOM 652 C CA . SER A 1 81 ? -11.859 -6.907 2.165 1.00 97.56 81 SER A CA 1
ATOM 653 C C . SER A 1 81 ? -10.389 -6.569 2.366 1.00 97.56 81 SER A C 1
ATOM 655 O O . SER A 1 81 ? -9.498 -7.417 2.259 1.00 97.56 81 SER A O 1
ATOM 657 N N . TRP A 1 82 ? -10.153 -5.318 2.742 1.00 98.12 82 TRP A N 1
ATOM 658 C CA . TRP A 1 82 ? -8.873 -4.860 3.257 1.00 98.12 82 TRP A CA 1
ATOM 659 C C . TRP A 1 82 ? -8.756 -5.208 4.735 1.00 98.12 82 TRP A C 1
ATOM 661 O O . TRP A 1 82 ? -9.660 -4.914 5.513 1.00 98.12 82 TRP A O 1
ATOM 671 N N . PHE A 1 83 ? -7.619 -5.770 5.125 1.00 98.56 83 PHE A N 1
ATOM 672 C CA . PHE A 1 83 ? -7.201 -5.969 6.508 1.00 98.56 83 PHE A CA 1
ATOM 673 C C . PHE A 1 83 ? -6.047 -5.019 6.793 1.00 98.56 83 PHE A C 1
ATOM 675 O O . PHE A 1 83 ? -5.053 -5.011 6.075 1.00 98.56 83 PHE A O 1
ATOM 682 N N . ILE A 1 84 ? -6.177 -4.177 7.812 1.00 98.50 84 ILE A N 1
ATOM 683 C CA . ILE A 1 84 ? -5.265 -3.052 8.011 1.00 98.50 84 ILE A CA 1
ATOM 684 C C . ILE A 1 84 ? -4.769 -3.076 9.447 1.00 98.50 84 ILE A C 1
ATOM 686 O O . ILE A 1 84 ? -5.520 -2.799 10.382 1.00 98.50 84 ILE A O 1
ATOM 690 N N . ARG A 1 85 ? -3.485 -3.382 9.638 1.00 98.38 85 ARG A N 1
ATOM 691 C CA . ARG A 1 85 ? -2.838 -3.200 10.941 1.00 98.38 85 ARG A CA 1
ATOM 692 C C . ARG A 1 85 ? -2.450 -1.732 11.073 1.00 98.38 85 ARG A C 1
ATOM 694 O O . ARG A 1 85 ? -1.618 -1.273 10.296 1.00 98.38 85 ARG A O 1
ATOM 701 N N . SER A 1 86 ? -3.016 -1.002 12.032 1.00 98.56 86 SER A N 1
ATOM 702 C CA . SER A 1 86 ? -2.794 0.445 12.168 1.00 98.56 86 SER A CA 1
ATOM 703 C C . SER A 1 86 ? -2.728 0.915 13.621 1.00 98.56 86 SER A C 1
ATOM 705 O O . SER A 1 86 ? -3.333 0.306 14.500 1.00 98.56 86 SER A O 1
ATOM 707 N N . ASN A 1 87 ? -2.012 2.015 13.864 1.00 98.06 87 ASN A N 1
ATOM 708 C CA . ASN A 1 87 ? -1.966 2.726 15.146 1.00 98.06 87 ASN A CA 1
ATOM 709 C C . ASN A 1 87 ? -3.033 3.847 15.256 1.00 98.06 87 ASN A C 1
ATOM 711 O O . ASN A 1 87 ? -2.940 4.711 16.125 1.00 98.06 87 ASN A O 1
ATOM 715 N N . GLN A 1 88 ? -4.058 3.848 14.391 1.00 96.06 88 GLN A N 1
ATOM 716 C CA . GLN A 1 88 ? -5.056 4.927 14.290 1.00 96.06 88 GLN A CA 1
ATOM 717 C C . GLN A 1 88 ? -5.722 5.308 15.627 1.00 96.06 88 GLN A C 1
ATOM 719 O O . GLN A 1 88 ? -6.035 6.476 15.846 1.00 96.06 88 GLN A O 1
ATOM 724 N N . SER A 1 89 ? -5.973 4.343 16.517 1.00 94.19 89 SER A N 1
ATOM 725 C CA . SER A 1 89 ? -6.628 4.587 17.815 1.00 94.19 89 SER A CA 1
ATOM 726 C C . SER A 1 89 ? -5.663 4.640 19.006 1.00 94.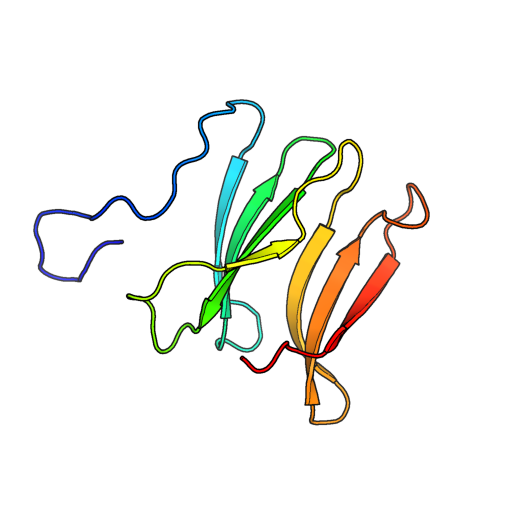19 89 SER A C 1
ATOM 728 O O . SER A 1 89 ? -6.114 4.758 20.144 1.00 94.19 89 SER A O 1
ATOM 730 N N . GLY A 1 90 ? -4.351 4.548 18.779 1.00 91.56 90 GLY A N 1
ATOM 731 C CA . GLY A 1 90 ? -3.339 4.589 19.832 1.00 91.56 90 GLY A CA 1
ATOM 732 C C . GLY A 1 90 ? -2.026 3.920 19.428 1.00 91.56 90 GLY A C 1
ATOM 733 O O . GLY A 1 90 ? -1.957 3.195 18.442 1.00 91.56 90 GLY A O 1
ATOM 734 N N . ILE A 1 91 ? -0.978 4.130 20.231 1.00 88.75 91 ILE A N 1
ATOM 735 C CA . ILE A 1 91 ? 0.383 3.633 19.938 1.00 88.75 91 ILE A CA 1
ATOM 736 C C . ILE A 1 91 ? 0.471 2.106 19.820 1.00 88.75 91 ILE A C 1
ATOM 738 O O . ILE A 1 91 ? 1.366 1.580 19.162 1.00 88.75 91 ILE A O 1
ATOM 742 N N . ASN A 1 92 ? -0.457 1.393 20.460 1.00 94.12 92 ASN A N 1
ATOM 743 C CA . ASN A 1 92 ? -0.598 -0.040 20.291 1.00 94.12 92 ASN A CA 1
ATOM 744 C C . ASN A 1 92 ? -1.440 -0.277 19.041 1.00 94.12 92 ASN A C 1
ATOM 746 O O . ASN A 1 92 ? -2.613 0.092 18.997 1.00 94.12 92 ASN A O 1
ATOM 750 N N . PHE A 1 93 ? -0.830 -0.895 18.036 1.00 97.19 93 PHE A N 1
ATOM 751 C CA . PHE A 1 93 ? -1.511 -1.252 16.80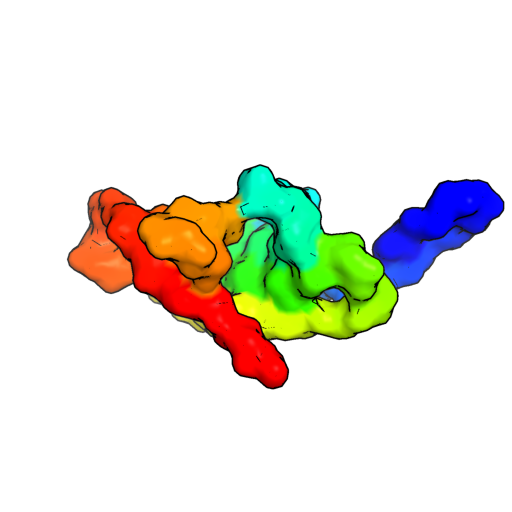2 1.00 97.19 93 PHE A CA 1
ATOM 752 C C . PHE A 1 93 ? -2.732 -2.137 17.071 1.00 97.19 93 PHE A C 1
ATOM 754 O O . PHE A 1 93 ? -2.699 -3.029 17.921 1.00 97.19 93 PHE A O 1
ATOM 761 N N . ALA A 1 94 ? -3.776 -1.934 16.277 1.00 98.19 94 ALA A N 1
ATOM 762 C CA . ALA A 1 94 ? -4.941 -2.799 16.197 1.00 98.19 94 ALA A CA 1
ATOM 763 C C . ALA A 1 94 ? -5.157 -3.263 14.751 1.00 98.19 94 ALA A C 1
ATOM 765 O O . ALA A 1 94 ? -4.583 -2.709 13.808 1.00 98.19 94 ALA A O 1
ATOM 766 N N . LEU A 1 95 ? -5.970 -4.306 14.588 1.00 98.06 95 LEU A N 1
ATOM 767 C CA . LEU A 1 95 ? -6.412 -4.777 13.282 1.00 98.06 95 LEU A CA 1
ATOM 768 C C . LEU A 1 95 ? -7.781 -4.176 12.967 1.00 98.06 95 LEU A C 1
ATOM 770 O O . LEU A 1 95 ? -8.734 -4.348 13.725 1.00 98.06 95 LEU A O 1
ATOM 774 N N . TYR A 1 96 ? -7.862 -3.507 11.828 1.00 97.69 96 TYR A N 1
ATOM 775 C CA . TYR A 1 96 ? -9.083 -2.964 11.255 1.00 97.69 96 TYR A CA 1
ATOM 776 C C . TYR A 1 96 ? -9.402 -3.709 9.963 1.00 97.69 96 TYR A C 1
ATOM 778 O O . TYR A 1 96 ? -8.537 -4.370 9.383 1.00 97.69 96 TYR A O 1
ATOM 786 N N . HIS A 1 97 ? -10.636 -3.576 9.494 1.00 96.88 97 HIS A N 1
ATOM 787 C CA . HIS A 1 97 ? -11.002 -4.002 8.154 1.00 96.88 97 HIS A CA 1
ATOM 788 C C . HIS A 1 97 ? -11.869 -2.944 7.478 1.00 96.88 97 HIS A C 1
ATOM 790 O O . HIS A 1 97 ? -12.542 -2.155 8.143 1.00 96.88 97 HIS A O 1
ATOM 796 N N . ALA A 1 98 ? -11.835 -2.933 6.154 1.00 95.62 98 ALA A N 1
ATOM 797 C CA . ALA A 1 98 ? -12.685 -2.101 5.322 1.00 95.62 98 ALA A CA 1
ATOM 798 C C . ALA A 1 98 ? -13.113 -2.899 4.091 1.00 95.62 98 ALA A C 1
ATOM 800 O O . ALA A 1 98 ? -12.368 -3.756 3.614 1.00 95.62 98 ALA A O 1
ATOM 801 N N . ALA A 1 99 ? -14.300 -2.607 3.565 1.00 92.88 99 ALA A N 1
ATOM 802 C CA . ALA A 1 99 ? -14.732 -3.191 2.304 1.00 92.88 99 ALA A CA 1
ATOM 803 C C . ALA A 1 99 ? -13.765 -2.802 1.174 1.00 92.88 99 ALA A C 1
ATOM 805 O O . ALA A 1 99 ? -13.256 -1.675 1.141 1.00 92.88 99 ALA A O 1
ATOM 806 N N . GLU A 1 100 ? -13.531 -3.718 0.234 1.00 89.12 100 GLU A N 1
ATOM 807 C CA . GLU A 1 100 ? -12.916 -3.360 -1.040 1.00 89.12 100 GLU A CA 1
ATOM 808 C C . GLU A 1 100 ? -13.819 -2.332 -1.740 1.00 89.12 100 GLU A C 1
ATOM 810 O O . GLU A 1 100 ? -15.014 -2.567 -1.943 1.00 89.12 100 GLU A O 1
ATOM 815 N N . LYS A 1 101 ? -13.275 -1.157 -2.080 1.00 73.62 101 LYS A N 1
ATOM 816 C CA . LYS A 1 101 ? -13.998 -0.224 -2.945 1.00 73.62 101 LYS A CA 1
ATOM 817 C C . LYS A 1 101 ? -14.077 -0.856 -4.327 1.00 73.62 101 LYS A C 1
ATOM 819 O O . LYS A 1 101 ? -13.078 -0.924 -5.033 1.00 73.62 101 LYS A O 1
ATOM 824 N N . THR A 1 102 ? -15.268 -1.297 -4.699 1.00 57.41 102 THR A N 1
ATOM 825 C CA . THR A 1 102 ? -15.602 -1.591 -6.088 1.00 57.41 102 TH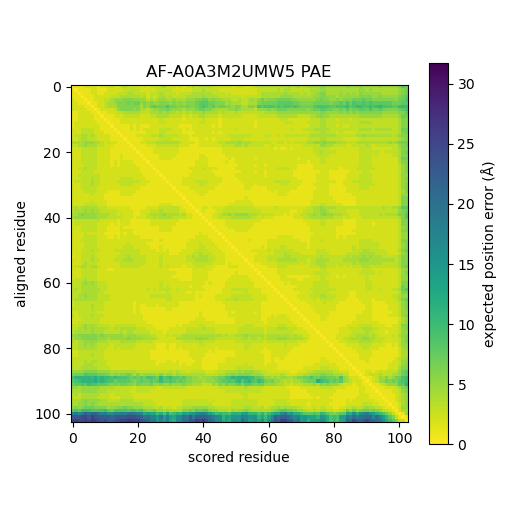R A CA 1
ATOM 826 C C . THR A 1 102 ? -15.687 -0.251 -6.814 1.00 57.41 102 THR A C 1
ATOM 828 O O . THR A 1 102 ? -16.474 0.614 -6.422 1.00 57.41 102 THR A O 1
ATOM 831 N N . GLY A 1 103 ? -14.783 -0.042 -7.774 1.00 52.25 103 GLY A N 1
ATOM 832 C CA . GLY A 1 103 ? -14.861 1.080 -8.712 1.00 52.25 103 GLY A CA 1
ATOM 833 C C . GLY A 1 103 ? -16.098 0.997 -9.594 1.00 52.25 103 GLY A C 1
ATOM 834 O O . GLY A 1 103 ? -16.618 -0.128 -9.777 1.00 52.25 103 GLY A O 1
#

InterPro domains:
  IPR004106 Peptidase S9, N-terminal domain superfamily [SSF50993] (1-97)
  IPR023302 Peptidase S9A, N-terminal domain [PF02897] (1-98)
  IPR051543 Serine Peptidase S9A Subfamily [PTHR11757] (1-90)

Sequence (103 aa):
RHRLGEASAELVFDEPDGRFFLHCFRTSSERQLVILLNSKTTSEAWVLDADHPEQAFTCLAPRVEGHEYYPDHGLLEGVWSWFIRSNQSGINFALYHAAEKTG

Radius of gyration: 14.65 Å; Cα contacts (8 Å, |Δi|>4): 192; chains: 1; bounding box: 33×27×43 Å

Solvent-accessible surface area (backbone atoms only — not comparable to full-atom values): 6176 Å² total; per-residue (Å²): 84,69,56,93,92,56,94,62,66,51,89,81,80,85,77,90,58,84,71,46,48,82,46,78,50,68,27,85,59,59,51,35,32,36,41,38,35,36,44,98,45,31,22,32,41,28,38,35,52,49,92,51,75,85,61,76,70,41,75,75,46,84,63,45,91,73,34,38,60,49,78,38,37,39,74,54,97,87,37,65,24,36,40,31,44,25,32,82,92,38,93,69,66,44,82,46,74,46,74,58,82,80,129

Mean predicted aligned error: 2.98 Å

Foldseek 3Di:
DDDPPDPDDDDQDDDPPPQWDWDWDAAPQSQKIWTWIDHPFKIWIWIDGNVCVVDHTHTPDDIDGRKDKDWHWDDDVNAIKIWIFICVPHPDTDIDIDHDDDD

Organism: Pseudomonas syringae pv. maculicola (NCBI:txid59511)

pLDDT: mean 95.88, std 6.47, range [52.25, 98.81]